Protein AF-A0A1T4T5W9-F1 (afdb_monomer_lite)

Structure (mmCIF, N/CA/C/O backbone):
data_AF-A0A1T4T5W9-F1
#
_entry.id   AF-A0A1T4T5W9-F1
#
loop_
_atom_site.group_PDB
_atom_site.id
_atom_site.type_symbol
_atom_site.label_atom_id
_atom_site.label_alt_id
_atom_site.label_comp_id
_atom_site.label_asym_id
_atom_site.label_entity_id
_atom_site.label_seq_id
_atom_site.pdbx_PDB_ins_code
_atom_site.Cartn_x
_atom_site.Cartn_y
_atom_site.Cartn_z
_atom_site.occupancy
_atom_site.B_iso_or_equiv
_atom_site.auth_seq_id
_atom_site.auth_comp_id
_atom_site.auth_asym_id
_atom_site.auth_atom_id
_atom_site.pdbx_PDB_model_num
ATOM 1 N N . MET A 1 1 ? 15.788 12.537 -4.256 1.00 77.56 1 MET A N 1
ATOM 2 C CA . MET A 1 1 ? 14.572 11.823 -3.840 1.00 77.56 1 MET A CA 1
ATOM 3 C C . MET A 1 1 ? 13.491 12.847 -3.611 1.00 77.56 1 MET A C 1
ATOM 5 O O . MET A 1 1 ? 13.573 13.636 -2.674 1.00 77.56 1 MET A O 1
ATOM 9 N N . GLU A 1 2 ? 12.573 12.916 -4.564 1.00 80.38 2 GLU A N 1
ATOM 10 C CA . GLU A 1 2 ? 11.383 13.757 -4.488 1.00 80.38 2 GLU A CA 1
ATOM 11 C C . GLU A 1 2 ? 10.191 12.834 -4.250 1.00 80.38 2 GLU A C 1
ATOM 13 O O . GLU A 1 2 ? 10.011 11.857 -4.980 1.00 80.38 2 GLU A O 1
ATOM 18 N N . THR A 1 3 ? 9.412 13.128 -3.211 1.00 86.75 3 THR A N 1
ATOM 19 C CA . THR A 1 3 ? 8.171 12.415 -2.910 1.00 86.75 3 THR A CA 1
ATOM 20 C C . THR A 1 3 ? 7.004 13.175 -3.529 1.00 86.75 3 THR A C 1
ATOM 22 O O . THR A 1 3 ? 6.882 14.389 -3.340 1.00 86.75 3 THR A O 1
ATOM 25 N N . TYR A 1 4 ? 6.138 12.483 -4.261 1.00 87.31 4 TYR A N 1
ATOM 26 C CA . TYR A 1 4 ? 4.975 13.074 -4.916 1.00 87.31 4 TYR A CA 1
ATOM 27 C C . TYR A 1 4 ? 3.734 12.180 -4.782 1.00 87.31 4 TYR A C 1
ATOM 29 O O . TYR A 1 4 ? 3.852 10.953 -4.741 1.00 87.31 4 TYR A O 1
ATOM 37 N N . PRO A 1 5 ? 2.529 12.771 -4.694 1.00 89.06 5 PRO A N 1
ATOM 38 C CA . PRO A 1 5 ? 1.293 12.002 -4.660 1.00 89.06 5 PRO A CA 1
ATOM 39 C C . PRO A 1 5 ? 1.030 11.347 -6.018 1.00 89.06 5 PRO A C 1
ATOM 41 O O . PRO A 1 5 ? 1.276 11.948 -7.067 1.00 89.06 5 PRO A O 1
ATOM 44 N N . VAL A 1 6 ? 0.490 10.132 -5.991 1.00 88.94 6 VAL A N 1
ATOM 45 C CA . VAL A 1 6 ? 0.120 9.375 -7.190 1.00 88.94 6 VAL A CA 1
ATOM 46 C C . VAL A 1 6 ? -1.396 9.252 -7.273 1.00 88.94 6 VAL A C 1
ATOM 48 O O . VAL A 1 6 ? -2.036 8.758 -6.349 1.00 88.94 6 VAL A O 1
ATOM 51 N N . ASP A 1 7 ? -1.964 9.663 -8.406 1.00 86.44 7 ASP A N 1
ATOM 52 C CA . ASP A 1 7 ? -3.399 9.556 -8.697 1.00 86.44 7 ASP A CA 1
ATOM 53 C C . ASP A 1 7 ? -3.728 8.173 -9.289 1.00 86.44 7 ASP A C 1
ATOM 55 O O . ASP A 1 7 ? -4.183 8.046 -10.421 1.00 86.44 7 ASP A O 1
ATOM 59 N N . THR A 1 8 ? -3.431 7.113 -8.535 1.00 84.38 8 THR A N 1
ATOM 60 C CA . THR A 1 8 ? -3.742 5.729 -8.917 1.00 84.38 8 THR A CA 1
ATOM 61 C C . THR A 1 8 ? -4.573 5.093 -7.822 1.00 84.38 8 THR A C 1
ATOM 63 O O . THR A 1 8 ? -4.257 5.218 -6.639 1.00 84.38 8 THR A O 1
ATOM 66 N N . ASP A 1 9 ? -5.629 4.383 -8.219 1.00 86.06 9 ASP A N 1
ATOM 67 C CA . ASP A 1 9 ? -6.522 3.726 -7.275 1.00 86.06 9 ASP A CA 1
ATOM 68 C C . ASP A 1 9 ? -5.758 2.684 -6.422 1.00 86.06 9 ASP A C 1
ATOM 70 O O . ASP A 1 9 ? -5.171 1.742 -6.970 1.00 86.06 9 ASP A O 1
ATOM 74 N N . PRO A 1 10 ? -5.744 2.825 -5.083 1.00 86.19 10 PRO A N 1
ATOM 75 C CA . PRO A 1 10 ? -4.976 1.948 -4.205 1.00 86.19 10 PRO A CA 1
ATOM 76 C C . PRO A 1 10 ? -5.504 0.509 -4.211 1.00 86.19 10 PRO A C 1
ATOM 78 O O . PRO A 1 10 ? -4.718 -0.434 -4.107 1.00 86.19 10 PRO A O 1
ATOM 81 N N . GLU A 1 11 ? -6.814 0.306 -4.403 1.00 87.88 11 GLU A N 1
ATOM 82 C CA . GLU A 1 11 ? -7.380 -1.036 -4.557 1.00 87.88 11 GLU A CA 1
ATOM 83 C C . GLU A 1 11 ? -6.849 -1.713 -5.826 1.00 87.88 11 GLU A C 1
ATOM 85 O O . GLU A 1 11 ? -6.508 -2.902 -5.796 1.00 87.88 11 GLU A O 1
ATOM 90 N N . GLN A 1 12 ? -6.730 -0.973 -6.926 1.00 88.50 12 GLN A N 1
ATOM 91 C CA . GLN A 1 12 ? -6.163 -1.477 -8.170 1.00 88.50 12 GLN A CA 1
ATOM 92 C C . GLN A 1 12 ? -4.693 -1.881 -8.012 1.00 88.50 12 GLN A C 1
ATOM 94 O O . GLN A 1 12 ? -4.313 -2.951 -8.494 1.00 88.50 12 GLN A O 1
ATOM 99 N N . ILE A 1 13 ? -3.888 -1.085 -7.298 1.00 87.38 13 ILE A N 1
ATOM 100 C CA . ILE A 1 13 ? -2.478 -1.404 -7.016 1.00 87.38 13 ILE A CA 1
ATOM 101 C C . ILE A 1 13 ? -2.379 -2.721 -6.240 1.00 87.38 13 ILE A C 1
ATOM 103 O O . ILE A 1 13 ? -1.696 -3.651 -6.675 1.00 87.38 13 ILE A O 1
ATOM 107 N N . VAL A 1 14 ? -3.105 -2.840 -5.126 1.00 87.94 14 VAL A N 1
ATOM 108 C CA . VAL A 1 14 ? -3.025 -4.024 -4.260 1.00 87.94 14 VAL A CA 1
ATOM 109 C C . VAL A 1 14 ? -3.558 -5.274 -4.960 1.00 87.94 14 VAL A C 1
ATOM 111 O O . VAL A 1 14 ? -2.932 -6.332 -4.891 1.00 87.94 14 VAL A O 1
ATOM 114 N N . ARG A 1 15 ? -4.656 -5.172 -5.719 1.00 87.69 15 ARG A N 1
ATOM 115 C CA . ARG A 1 15 ? -5.165 -6.301 -6.518 1.00 87.69 15 ARG A CA 1
ATOM 116 C C . ARG A 1 15 ? -4.181 -6.756 -7.587 1.00 87.69 15 ARG A C 1
ATOM 118 O O . ARG A 1 15 ? -4.022 -7.960 -7.785 1.00 87.69 15 ARG A O 1
ATOM 125 N N . TRP A 1 16 ? -3.533 -5.819 -8.275 1.00 89.81 16 TRP A N 1
ATOM 126 C CA . TRP A 1 16 ? -2.531 -6.156 -9.281 1.00 89.81 16 TRP A CA 1
ATOM 127 C C . TRP A 1 16 ? -1.350 -6.900 -8.644 1.00 89.81 16 TRP A C 1
ATOM 129 O O . TRP A 1 16 ? -0.937 -7.938 -9.163 1.00 89.81 16 TRP A O 1
ATOM 139 N N . LEU A 1 17 ? -0.883 -6.438 -7.475 1.00 87.06 17 LEU A N 1
ATOM 140 C CA . LEU A 1 17 ? 0.178 -7.092 -6.703 1.00 87.06 17 LEU A CA 1
ATOM 141 C C . LEU A 1 17 ? -0.207 -8.494 -6.226 1.00 87.06 17 LEU A C 1
ATOM 143 O O . LEU A 1 17 ? 0.626 -9.395 -6.293 1.00 87.06 17 LEU A O 1
ATOM 147 N N . LEU A 1 18 ? -1.451 -8.708 -5.782 1.00 87.50 18 LEU A N 1
ATOM 148 C CA . LEU A 1 18 ? -1.936 -10.037 -5.392 1.00 87.50 18 LEU A CA 1
ATOM 149 C C . LEU A 1 18 ? -1.838 -11.025 -6.563 1.00 87.50 18 LEU A C 1
ATOM 151 O O . LEU A 1 18 ? -1.262 -12.102 -6.414 1.00 87.50 18 LEU A O 1
ATOM 155 N N . VAL A 1 19 ? -2.308 -10.629 -7.750 1.00 86.94 19 VAL A N 1
ATOM 156 C CA . VAL A 1 19 ? -2.242 -11.469 -8.960 1.00 86.94 19 VAL A CA 1
ATOM 157 C C . VAL A 1 19 ? -0.796 -11.735 -9.382 1.00 86.94 19 VAL A C 1
ATOM 159 O O . VAL A 1 19 ? -0.454 -12.845 -9.792 1.00 86.94 19 VAL A O 1
ATOM 162 N N . GLU A 1 20 ? 0.067 -10.730 -9.291 1.00 83.56 20 GLU A N 1
ATOM 163 C CA . GLU A 1 20 ? 1.488 -10.859 -9.601 1.00 83.56 20 GLU A CA 1
ATOM 164 C C . GLU A 1 20 ? 2.221 -11.780 -8.603 1.00 83.56 20 GLU A C 1
ATOM 166 O O . GLU A 1 20 ? 2.995 -12.650 -9.022 1.00 83.56 20 GLU A O 1
ATOM 171 N N . ARG A 1 21 ? 1.913 -11.684 -7.299 1.00 83.00 21 ARG A N 1
ATOM 172 C CA . ARG A 1 21 ? 2.419 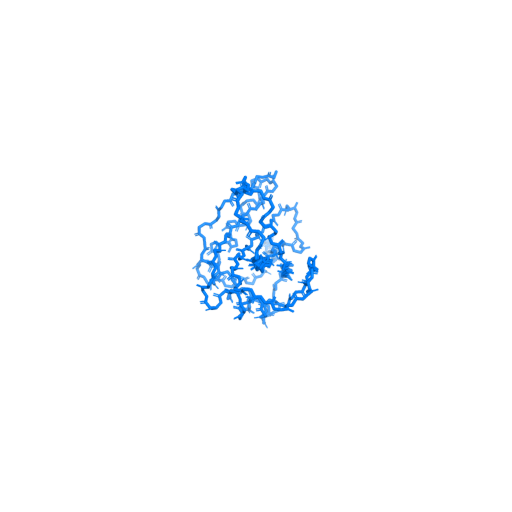-12.595 -6.253 1.00 83.00 21 ARG A CA 1
ATOM 173 C C . ARG A 1 21 ? 1.987 -14.035 -6.526 1.00 83.00 21 ARG A C 1
ATOM 175 O O . ARG A 1 21 ? 2.819 -14.936 -6.442 1.00 83.00 21 ARG A O 1
ATOM 182 N N . GLU A 1 22 ? 0.730 -14.261 -6.915 1.00 82.94 22 GLU A N 1
ATOM 183 C CA . GLU A 1 22 ? 0.223 -15.594 -7.286 1.00 82.94 22 GLU A CA 1
ATOM 184 C C . GLU A 1 22 ? 0.934 -16.186 -8.513 1.00 82.94 22 GLU A C 1
ATOM 186 O O . GLU A 1 22 ? 1.113 -17.402 -8.612 1.00 82.94 22 GLU A O 1
ATOM 191 N N . ARG A 1 23 ? 1.373 -15.340 -9.452 1.00 80.81 23 ARG A N 1
ATOM 192 C CA . ARG A 1 23 ? 2.125 -15.762 -10.645 1.00 80.81 23 ARG A CA 1
ATOM 193 C C . ARG A 1 23 ? 3.598 -16.047 -10.362 1.00 80.81 23 ARG A C 1
ATOM 195 O O . ARG A 1 23 ? 4.240 -16.720 -11.168 1.00 80.81 23 ARG A O 1
ATOM 202 N N . GLY A 1 24 ? 4.129 -15.558 -9.239 1.00 69.94 24 GLY A N 1
ATOM 203 C CA . GLY A 1 24 ? 5.531 -15.727 -8.851 1.00 69.94 24 GLY A CA 1
ATOM 204 C C . GLY A 1 24 ? 6.518 -15.022 -9.788 1.00 69.94 24 GLY A C 1
ATOM 205 O O . GLY A 1 24 ? 7.680 -15.419 -9.862 1.00 69.94 24 GLY A O 1
ATOM 206 N N . THR A 1 25 ? 6.058 -14.016 -10.537 1.00 67.19 25 THR A N 1
ATOM 207 C CA . THR A 1 25 ? 6.840 -13.290 -11.553 1.00 67.19 25 THR A CA 1
ATOM 208 C C . THR A 1 25 ? 7.390 -11.955 -11.064 1.00 67.19 25 THR A C 1
ATOM 210 O O . THR A 1 25 ? 7.996 -11.226 -11.846 1.00 67.19 25 THR A O 1
ATOM 213 N N . THR A 1 26 ? 7.208 -11.628 -9.783 1.00 69.06 26 THR A N 1
ATOM 214 C CA . THR A 1 26 ? 7.480 -10.283 -9.272 1.00 69.06 26 THR A CA 1
ATOM 215 C C . THR A 1 26 ? 8.963 -10.063 -9.001 1.00 69.06 26 THR A C 1
ATOM 217 O O . THR A 1 26 ? 9.569 -10.677 -8.122 1.00 69.06 26 THR A O 1
ATOM 220 N N . SER A 1 27 ? 9.542 -9.099 -9.712 1.00 78.38 27 SER A N 1
ATOM 221 C CA . SER A 1 27 ? 10.837 -8.496 -9.368 1.00 78.38 27 SER A CA 1
ATOM 222 C C . SER A 1 27 ? 10.691 -7.392 -8.312 1.00 78.38 27 SER A C 1
ATOM 224 O O . SER A 1 27 ? 11.583 -6.563 -8.165 1.00 78.38 27 SER A O 1
ATOM 226 N N . LEU A 1 28 ? 9.559 -7.357 -7.606 1.00 83.75 28 LEU A N 1
ATOM 227 C CA . LEU A 1 28 ? 9.220 -6.363 -6.595 1.00 83.75 28 LEU A CA 1
ATOM 228 C C . LEU A 1 28 ? 9.345 -6.978 -5.203 1.00 83.75 28 LEU A C 1
ATOM 230 O O . LEU A 1 28 ? 8.966 -8.135 -4.992 1.00 83.75 28 LEU A O 1
ATOM 234 N N . ASP A 1 29 ? 9.871 -6.187 -4.283 1.00 86.94 29 ASP A N 1
ATOM 235 C CA . ASP A 1 29 ? 9.795 -6.412 -2.852 1.00 86.94 29 ASP A CA 1
ATOM 236 C C . ASP A 1 29 ? 8.594 -5.631 -2.311 1.00 86.94 29 ASP A C 1
ATOM 238 O O . ASP A 1 29 ? 8.389 -4.469 -2.668 1.00 86.94 29 ASP A O 1
ATOM 242 N N . VAL A 1 30 ? 7.750 -6.314 -1.543 1.00 88.81 30 VAL A N 1
ATOM 243 C CA . VAL A 1 30 ? 6.488 -5.780 -1.035 1.00 88.81 30 VAL 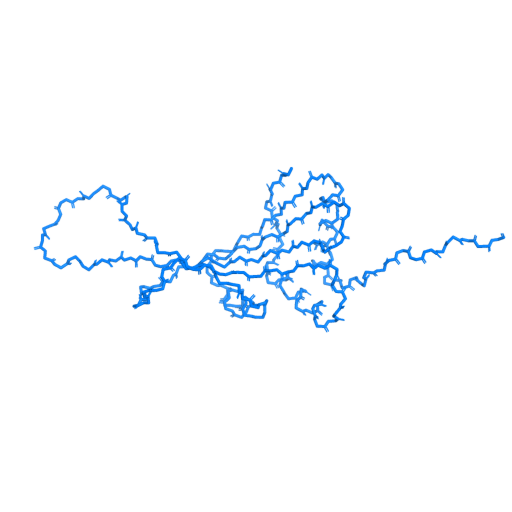A CA 1
ATOM 244 C C . VAL A 1 30 ? 6.452 -6.068 0.453 1.00 88.81 30 VAL A C 1
ATOM 246 O O . VAL A 1 30 ? 6.424 -7.236 0.843 1.00 88.81 30 VAL A O 1
ATOM 249 N N . VAL A 1 31 ? 6.455 -5.009 1.252 1.00 88.88 31 VAL A N 1
ATOM 250 C CA . VAL A 1 31 ? 6.425 -5.071 2.713 1.00 88.88 31 VAL A CA 1
ATOM 251 C C . VAL A 1 31 ? 5.168 -4.351 3.163 1.00 88.88 31 VAL A C 1
ATOM 253 O O . VAL A 1 31 ? 4.933 -3.216 2.758 1.00 88.88 31 VAL A O 1
ATOM 256 N N . ALA A 1 32 ? 4.335 -5.018 3.954 1.00 89.44 32 ALA A N 1
ATOM 257 C CA . ALA A 1 32 ? 3.184 -4.388 4.579 1.00 89.44 32 ALA A CA 1
ATOM 258 C C . ALA A 1 32 ? 3.408 -4.366 6.088 1.00 89.44 32 ALA A C 1
ATOM 260 O O . ALA A 1 32 ? 3.775 -5.383 6.672 1.00 89.44 32 ALA A O 1
ATOM 261 N N . SER A 1 33 ? 3.174 -3.225 6.714 1.00 86.69 33 SER A N 1
ATOM 262 C CA . SER A 1 33 ? 3.208 -3.061 8.158 1.00 86.69 33 SER A CA 1
ATOM 263 C C . SER A 1 33 ? 1.950 -2.353 8.641 1.00 86.69 33 SER A C 1
ATOM 265 O O . SER A 1 33 ? 1.234 -1.698 7.879 1.00 86.69 33 SER A O 1
ATOM 267 N N . ARG A 1 34 ? 1.641 -2.520 9.920 1.00 84.06 34 ARG A N 1
ATOM 268 C CA . ARG A 1 34 ? 0.629 -1.736 10.620 1.00 84.06 34 ARG A CA 1
ATOM 269 C C . ARG A 1 34 ? 1.192 -1.260 11.942 1.00 84.06 34 ARG A C 1
ATOM 271 O O . ARG A 1 34 ? 1.906 -2.001 12.609 1.00 84.06 34 ARG A O 1
ATOM 278 N N . ILE A 1 35 ? 0.822 -0.055 12.330 1.00 81.75 35 ILE A N 1
ATOM 279 C CA . ILE A 1 35 ? 1.107 0.507 13.641 1.00 81.75 35 ILE A CA 1
ATOM 280 C C . ILE A 1 35 ? -0.203 0.998 14.252 1.00 81.75 35 ILE A C 1
ATOM 282 O O . ILE A 1 35 ? -1.051 1.567 13.563 1.00 81.75 35 ILE A O 1
ATOM 286 N N . ASN A 1 36 ? -0.393 0.725 15.539 1.00 72.31 36 ASN A N 1
ATOM 287 C CA . ASN A 1 36 ? -1.497 1.281 16.310 1.00 72.31 36 ASN A CA 1
ATOM 288 C C . ASN A 1 36 ? -0.926 2.426 17.140 1.00 72.31 36 ASN A C 1
ATOM 290 O O . ASN A 1 36 ? -0.167 2.181 18.073 1.00 72.31 36 ASN A O 1
ATOM 294 N N . GLU A 1 37 ? -1.258 3.656 16.770 1.00 63.09 37 GLU A N 1
ATOM 295 C CA . GLU A 1 37 ? -0.847 4.848 17.497 1.00 63.09 37 GLU A CA 1
ATOM 296 C C . GLU A 1 37 ? -1.974 5.254 18.455 1.00 63.09 37 GLU A C 1
ATOM 298 O O . GLU A 1 37 ? -3.141 5.387 18.072 1.00 63.09 37 GLU A O 1
ATOM 303 N N . LEU A 1 38 ? -1.639 5.409 19.734 1.00 57.28 38 LEU A N 1
ATOM 304 C CA . LEU A 1 38 ? -2.531 6.035 20.702 1.00 57.28 38 LEU A CA 1
ATOM 305 C C . LEU A 1 38 ? -2.293 7.542 20.633 1.00 57.28 38 LEU A C 1
ATOM 307 O O . LEU A 1 38 ? -1.366 8.063 21.261 1.00 57.28 38 LEU A O 1
ATOM 311 N N . GLU A 1 39 ? -3.137 8.260 19.892 1.00 50.94 39 GLU A N 1
ATOM 312 C CA . GLU A 1 39 ? -3.137 9.717 19.963 1.00 50.94 39 GLU A CA 1
ATOM 313 C C . GLU A 1 39 ? -3.652 10.133 21.347 1.00 50.94 39 GLU A C 1
ATOM 315 O O . GLU A 1 39 ? -4.846 10.194 21.647 1.00 50.94 39 GLU A O 1
ATOM 320 N N . SER A 1 40 ? -2.706 10.416 22.241 1.00 41.66 40 SER A N 1
ATOM 321 C CA . SER A 1 40 ? -2.998 11.066 23.510 1.00 41.66 40 SER A CA 1
ATOM 322 C C . SER A 1 40 ? -3.386 12.518 23.221 1.00 41.66 40 SER A C 1
ATOM 324 O O . SER A 1 40 ? -2.529 13.315 22.834 1.00 41.66 40 SER A O 1
ATOM 326 N N . PHE A 1 41 ? -4.645 12.907 23.457 1.00 43.84 41 PHE A N 1
ATOM 327 C CA . PHE A 1 41 ? -5.119 14.301 23.374 1.00 43.84 41 PHE A CA 1
ATOM 328 C C . PHE A 1 41 ? -4.519 15.167 24.495 1.00 43.84 41 PHE A C 1
ATOM 330 O O . PHE A 1 41 ? -5.219 15.684 25.367 1.00 43.84 41 PHE A O 1
ATOM 337 N N . ALA A 1 42 ? -3.198 15.332 24.512 1.00 42.09 42 ALA A N 1
ATOM 338 C CA . ALA A 1 42 ? -2.492 16.121 25.513 1.00 42.09 42 ALA A CA 1
ATOM 339 C C . ALA A 1 42 ? -2.363 17.611 25.135 1.00 42.09 42 ALA A C 1
ATOM 341 O O . ALA A 1 42 ? -2.016 18.411 26.004 1.00 42.09 42 ALA A O 1
ATOM 342 N N . ASP A 1 43 ? -2.683 18.019 23.898 1.00 39.28 43 ASP A N 1
ATOM 343 C CA . ASP A 1 43 ? -2.474 19.400 23.421 1.00 39.28 43 ASP A CA 1
ATOM 344 C C . ASP A 1 43 ? -3.773 20.126 23.018 1.00 39.28 43 ASP A C 1
ATOM 346 O O . ASP A 1 43 ? -3.861 20.814 22.004 1.00 39.28 43 ASP A O 1
ATOM 350 N N . GLN A 1 44 ? -4.821 20.018 23.840 1.00 42.12 44 GLN A N 1
ATOM 351 C CA . GLN A 1 44 ? -5.847 21.065 23.881 1.00 42.12 44 GLN A CA 1
ATOM 352 C C . GLN A 1 44 ? -5.701 21.874 25.176 1.00 42.12 44 GLN A C 1
ATOM 354 O O . GLN A 1 44 ? -5.652 21.286 26.260 1.00 42.12 44 GLN A O 1
ATOM 359 N N . PRO A 1 45 ? -5.638 23.224 25.116 1.00 36.84 45 PRO A N 1
ATOM 360 C CA . PRO A 1 45 ? -5.572 24.055 26.312 1.00 36.84 45 PRO A CA 1
ATOM 361 C C . PRO A 1 45 ? -6.809 23.793 27.174 1.00 36.84 45 PRO A C 1
ATOM 363 O O . PRO A 1 45 ? -7.928 24.177 26.836 1.00 36.84 45 PRO A O 1
ATOM 366 N N . GLN A 1 46 ? -6.577 23.095 28.285 1.00 41.00 46 GLN A N 1
ATOM 367 C CA . GLN A 1 46 ? -7.599 22.589 29.188 1.00 41.00 46 GLN A CA 1
ATOM 368 C C . GLN A 1 46 ? -8.444 23.747 29.735 1.00 41.00 46 GLN A C 1
ATOM 370 O O . GLN A 1 46 ? -7.963 24.590 30.497 1.00 41.00 46 GLN A O 1
ATOM 375 N N . LEU A 1 47 ? -9.724 23.786 29.361 1.00 44.47 47 LEU A N 1
ATOM 376 C CA . LEU A 1 47 ? -10.721 24.547 30.108 1.00 44.47 47 LEU A CA 1
ATOM 377 C C . LEU A 1 47 ? -10.905 23.865 31.476 1.00 44.47 47 LEU A C 1
ATOM 379 O O . LEU A 1 47 ? -11.033 22.641 31.521 1.00 44.47 47 LEU A O 1
ATOM 383 N N . PRO A 1 48 ? -10.918 24.614 32.594 1.00 46.09 48 PRO A N 1
ATOM 384 C CA . PRO A 1 48 ? -11.030 24.031 33.923 1.00 46.09 48 PRO A CA 1
ATOM 385 C C . PRO A 1 48 ? -12.469 23.558 34.141 1.00 46.09 48 PRO A C 1
ATOM 387 O O . PRO A 1 48 ? -13.348 24.349 34.485 1.00 46.09 48 PRO A O 1
ATOM 390 N N . LEU A 1 49 ? -12.719 22.272 33.912 1.00 47.94 49 LEU A N 1
ATOM 391 C CA . LEU A 1 49 ? -13.960 21.605 34.287 1.00 47.94 49 LEU A CA 1
ATOM 392 C C . LEU A 1 49 ? -13.657 20.616 35.413 1.00 47.94 49 LEU A C 1
ATOM 394 O O . LEU A 1 49 ? -12.631 19.942 35.398 1.00 47.94 49 LEU A O 1
ATOM 398 N N . GLY A 1 50 ? -14.512 20.675 36.435 1.00 47.09 50 GLY A N 1
ATOM 399 C CA . GLY A 1 50 ? -14.283 20.132 37.767 1.00 47.09 50 GLY A CA 1
ATOM 400 C C . GLY A 1 50 ? -14.150 18.616 37.820 1.00 47.09 50 GLY A C 1
ATOM 401 O O . GLY A 1 50 ? -14.716 17.895 37.005 1.00 47.09 50 GLY A O 1
ATOM 402 N N . ASP A 1 51 ? -13.385 18.190 38.819 1.00 52.38 51 ASP A N 1
ATOM 403 C CA . ASP A 1 51 ? -13.128 16.822 39.241 1.00 52.38 51 ASP A CA 1
ATOM 404 C C . ASP A 1 51 ? -14.421 16.038 39.506 1.00 52.38 51 ASP A C 1
ATOM 406 O O . ASP A 1 51 ? -14.928 16.081 40.619 1.00 52.38 51 ASP A O 1
ATOM 410 N N . GLU A 1 52 ? -14.946 15.323 38.513 1.00 49.94 52 GLU A N 1
ATOM 411 C CA . GLU A 1 52 ? -15.848 14.174 38.679 1.00 49.94 52 GLU A CA 1
ATOM 412 C C . GLU A 1 52 ? -15.944 13.465 37.308 1.00 49.94 52 GLU A C 1
ATOM 414 O O . GLU A 1 52 ? -16.480 14.018 36.352 1.00 49.94 52 GLU A O 1
ATOM 419 N N . ASP A 1 53 ? -15.331 12.276 37.212 1.00 45.09 53 ASP A N 1
ATOM 420 C CA . ASP A 1 53 ? -15.370 11.340 36.071 1.00 45.09 53 ASP A CA 1
ATOM 421 C C . ASP A 1 53 ? -14.711 11.818 34.756 1.00 45.09 53 ASP A C 1
ATOM 423 O O . ASP A 1 53 ? -15.358 12.023 33.729 1.00 45.09 53 ASP A O 1
ATOM 427 N N . ARG A 1 54 ? -13.378 11.953 34.769 1.00 50.75 54 ARG A N 1
ATOM 428 C CA . ARG A 1 54 ? -12.563 12.092 33.551 1.00 50.75 54 ARG A CA 1
ATOM 429 C C . ARG A 1 54 ? -12.120 10.696 33.100 1.00 50.75 54 ARG A C 1
ATOM 431 O O . ARG A 1 54 ? -11.033 10.259 33.462 1.00 50.75 54 ARG A O 1
ATOM 438 N N . ASP A 1 55 ? -12.991 9.989 32.380 1.00 42.59 55 ASP A N 1
ATOM 439 C CA . ASP A 1 55 ? -12.574 8.851 31.551 1.00 42.59 55 ASP A CA 1
ATOM 440 C C . ASP A 1 55 ? -11.500 9.375 30.587 1.00 42.59 55 ASP A C 1
ATOM 442 O O . ASP A 1 55 ? -11.710 10.378 29.896 1.00 42.59 55 ASP A O 1
ATOM 446 N N . ASP A 1 56 ? -10.322 8.763 30.619 1.00 46.06 56 ASP A N 1
ATOM 447 C CA . ASP A 1 56 ? -9.218 9.083 29.723 1.00 46.06 56 ASP A CA 1
ATOM 448 C C . ASP A 1 56 ? -9.609 8.603 28.318 1.00 46.06 56 ASP A C 1
ATOM 450 O O . ASP A 1 56 ? -9.427 7.444 27.955 1.00 46.06 56 ASP A O 1
ATOM 454 N N . LEU A 1 57 ? -10.288 9.472 27.565 1.00 47.16 57 LEU A N 1
ATOM 455 C CA . LEU A 1 57 ? -10.623 9.228 26.167 1.00 47.16 57 LEU A CA 1
ATOM 456 C C . LEU A 1 57 ? -9.326 9.329 25.356 1.00 47.16 57 LEU A C 1
ATOM 458 O O . LEU A 1 57 ? -8.964 10.404 24.885 1.00 47.16 57 LEU A O 1
ATOM 462 N N . SER A 1 58 ? -8.614 8.214 25.250 1.00 49.94 58 SER A N 1
ATOM 463 C CA . SER A 1 58 ? -7.570 8.017 24.248 1.00 49.94 58 SER A CA 1
ATOM 464 C C . SER A 1 58 ? -8.245 7.585 22.941 1.00 49.94 58 SER A C 1
ATOM 466 O O . SER A 1 58 ? -8.986 6.597 22.936 1.00 49.94 58 SER A O 1
ATOM 468 N N . GLU A 1 59 ? -8.049 8.331 21.850 1.00 54.41 59 GLU A N 1
ATOM 469 C CA . GLU A 1 59 ? -8.507 7.898 20.520 1.00 54.41 59 GLU A CA 1
ATOM 470 C C . GLU A 1 59 ? -7.376 7.065 19.898 1.00 54.41 59 GLU A C 1
ATOM 472 O O . GLU A 1 59 ? -6.199 7.419 19.988 1.00 54.41 59 GLU A O 1
ATOM 477 N N . GLN A 1 60 ? -7.724 5.894 19.362 1.00 62.34 60 GLN A N 1
ATOM 478 C CA . GLN A 1 60 ? -6.759 4.961 18.790 1.00 62.34 60 GLN A CA 1
ATOM 479 C C . GLN A 1 60 ? -6.795 5.109 17.274 1.00 62.34 60 GLN A C 1
ATOM 481 O O . GLN A 1 60 ? -7.835 4.891 16.654 1.00 62.34 60 GLN A O 1
ATOM 486 N N . VAL A 1 61 ? -5.660 5.442 16.671 1.00 69.00 61 VAL A N 1
ATOM 487 C CA . VAL A 1 61 ? -5.520 5.525 15.218 1.00 69.00 61 VAL A CA 1
ATOM 488 C C . VAL A 1 61 ? -4.674 4.347 14.759 1.00 69.00 61 VAL A C 1
ATOM 490 O O . VAL A 1 61 ? -3.576 4.113 15.258 1.00 69.00 61 VAL A O 1
ATOM 493 N N . THR A 1 62 ? -5.174 3.574 13.802 1.00 77.44 62 THR A N 1
ATOM 494 C CA . THR A 1 62 ? -4.372 2.544 13.141 1.00 77.44 62 THR A CA 1
ATOM 495 C C . THR A 1 62 ? -3.855 3.097 11.827 1.00 77.44 62 THR A C 1
ATOM 497 O O . THR A 1 62 ? -4.633 3.486 10.956 1.00 77.44 62 THR A O 1
ATOM 500 N N . VAL A 1 63 ? -2.536 3.082 11.663 1.00 83.38 63 VAL A N 1
ATOM 501 C CA . VAL A 1 63 ? -1.876 3.430 10.408 1.00 83.38 63 VAL A CA 1
ATOM 502 C C . VAL A 1 63 ? -1.328 2.152 9.792 1.00 83.38 63 VAL A C 1
ATOM 504 O O . VAL A 1 63 ? -0.425 1.516 10.329 1.00 83.38 63 VAL A O 1
ATOM 507 N N . ALA A 1 64 ? -1.879 1.753 8.654 1.00 86.88 64 ALA A N 1
ATOM 508 C CA . ALA A 1 64 ? -1.332 0.669 7.853 1.00 86.88 64 ALA A CA 1
ATOM 509 C C . ALA A 1 64 ? -0.481 1.244 6.726 1.00 86.88 64 ALA A C 1
ATOM 511 O O . ALA A 1 64 ? -0.883 2.197 6.062 1.00 86.88 64 ALA A O 1
ATOM 512 N N . MET A 1 65 ? 0.676 0.644 6.476 1.00 89.81 65 MET A N 1
ATOM 513 C CA . MET A 1 65 ? 1.601 1.049 5.431 1.00 89.81 65 MET A CA 1
ATOM 514 C C . MET A 1 65 ? 1.938 -0.139 4.533 1.00 89.81 65 MET A C 1
ATOM 516 O O . MET A 1 65 ? 2.206 -1.241 4.995 1.00 89.81 65 MET A O 1
ATOM 520 N N . LEU A 1 66 ? 1.935 0.089 3.227 1.00 92.12 66 LEU A N 1
ATOM 521 C CA . LEU A 1 66 ? 2.408 -0.853 2.226 1.00 92.12 66 LEU A CA 1
ATOM 522 C C . LEU A 1 66 ? 3.512 -0.188 1.417 1.00 92.12 66 LEU A C 1
ATOM 524 O O . LEU A 1 66 ? 3.261 0.777 0.700 1.00 92.12 66 LEU A O 1
ATOM 528 N N . GLU A 1 67 ? 4.714 -0.737 1.495 1.00 91.62 67 GLU A N 1
ATOM 529 C CA . GLU A 1 67 ? 5.873 -0.298 0.734 1.00 91.62 67 GLU A CA 1
ATOM 530 C C . GLU A 1 67 ? 6.160 -1.273 -0.407 1.00 91.62 67 GLU A C 1
ATOM 532 O O . GLU A 1 67 ? 6.219 -2.492 -0.231 1.00 91.62 67 GLU A O 1
ATOM 537 N N . ILE A 1 68 ? 6.352 -0.722 -1.601 1.00 90.12 68 ILE A N 1
ATOM 538 C CA . ILE A 1 68 ? 6.651 -1.465 -2.821 1.00 90.12 68 ILE A CA 1
ATOM 539 C C . ILE A 1 68 ? 7.932 -0.892 -3.407 1.00 90.12 68 ILE A C 1
ATOM 541 O O . ILE A 1 68 ? 8.023 0.306 -3.680 1.00 90.12 68 ILE A O 1
ATOM 545 N N . MET A 1 69 ? 8.919 -1.754 -3.616 1.00 89.31 69 MET A N 1
ATOM 546 C CA . MET A 1 69 ? 10.234 -1.378 -4.127 1.00 89.31 69 MET A CA 1
ATOM 547 C C . MET A 1 69 ? 10.719 -2.409 -5.151 1.00 89.31 69 MET A C 1
ATOM 549 O O . MET A 1 69 ? 10.344 -3.582 -5.087 1.00 89.31 69 MET A O 1
ATOM 553 N N . PRO A 1 70 ? 11.576 -2.035 -6.108 1.00 86.25 70 PRO A N 1
ATOM 554 C CA . PRO A 1 70 ? 12.189 -3.004 -7.000 1.00 86.25 70 PRO A CA 1
ATOM 555 C C . PRO A 1 70 ? 13.251 -3.831 -6.255 1.00 86.25 70 PRO A C 1
ATOM 557 O O . PRO A 1 70 ? 14.171 -3.290 -5.651 1.00 86.25 70 PRO A O 1
ATOM 560 N N . ARG A 1 71 ? 13.192 -5.165 -6.357 1.00 81.69 71 ARG A N 1
ATOM 561 C CA . ARG A 1 71 ? 14.176 -6.079 -5.741 1.00 81.69 71 ARG A CA 1
ATOM 562 C C . ARG A 1 71 ? 15.566 -5.961 -6.378 1.00 81.69 71 ARG A C 1
ATOM 564 O O . ARG A 1 71 ? 16.579 -6.171 -5.713 1.00 81.69 71 ARG A O 1
ATOM 571 N N . HIS A 1 72 ? 15.619 -5.669 -7.678 1.00 70.62 72 HIS A N 1
ATOM 572 C CA . HIS A 1 72 ? 16.855 -5.558 -8.457 1.00 70.62 72 HIS A CA 1
ATOM 573 C C . HIS A 1 72 ? 16.744 -4.448 -9.514 1.00 70.62 72 HIS A C 1
ATOM 575 O O . HIS A 1 72 ? 16.632 -4.742 -10.704 1.00 70.62 72 HIS A O 1
ATOM 581 N N . ALA A 1 73 ? 16.783 -3.181 -9.101 1.00 66.06 73 ALA A N 1
ATOM 582 C CA . ALA A 1 73 ? 16.878 -2.056 -10.031 1.00 66.06 73 ALA A CA 1
ATOM 583 C C . ALA A 1 73 ? 18.221 -1.332 -9.907 1.00 66.06 73 ALA A C 1
ATOM 585 O O . ALA A 1 73 ? 18.848 -1.310 -8.852 1.00 66.06 73 ALA A O 1
ATOM 586 N N . ALA A 1 74 ? 18.666 -0.754 -11.024 1.00 64.94 74 ALA A N 1
ATOM 587 C CA . ALA A 1 74 ? 19.808 0.158 -11.054 1.00 64.94 74 ALA A CA 1
ATOM 588 C C . ALA A 1 74 ? 19.469 1.543 -10.472 1.00 64.94 74 ALA A C 1
ATOM 590 O O . ALA A 1 74 ? 20.381 2.323 -10.221 1.00 64.94 74 ALA A O 1
ATOM 591 N N . HIS A 1 75 ? 18.176 1.818 -10.284 1.00 70.94 75 HIS A N 1
ATOM 592 C CA . HIS A 1 75 ? 17.622 3.067 -9.783 1.00 70.94 75 HIS A CA 1
ATOM 593 C C . HIS A 1 75 ? 16.590 2.756 -8.702 1.00 70.94 75 HIS A C 1
ATOM 595 O O . HIS A 1 75 ? 15.753 1.868 -8.887 1.00 70.94 75 HIS A O 1
ATOM 601 N N . GLU A 1 76 ? 16.654 3.473 -7.586 1.00 83.62 76 GLU A N 1
ATOM 602 C CA . GLU A 1 76 ? 15.784 3.240 -6.438 1.00 83.62 76 GLU A CA 1
ATOM 603 C C . GLU A 1 76 ? 14.515 4.097 -6.561 1.00 83.62 76 GLU A C 1
ATOM 605 O O . GLU A 1 76 ? 14.563 5.325 -6.678 1.00 83.62 76 GLU A O 1
ATOM 610 N N . TRP A 1 77 ? 13.362 3.429 -6.575 1.00 89.38 77 TRP A N 1
ATOM 611 C CA . TRP A 1 77 ? 12.054 4.052 -6.408 1.00 89.38 77 TRP A CA 1
ATOM 612 C C . TRP A 1 77 ? 11.273 3.291 -5.340 1.00 89.38 77 TRP A C 1
ATOM 614 O O . TRP A 1 77 ? 11.486 2.095 -5.127 1.00 89.38 77 TRP A O 1
ATOM 624 N N . ARG A 1 78 ? 10.355 3.987 -4.676 1.00 90.25 78 ARG A N 1
ATOM 625 C CA . ARG A 1 78 ? 9.468 3.430 -3.659 1.00 90.25 78 ARG A CA 1
ATOM 626 C C . ARG A 1 78 ? 8.054 3.926 -3.904 1.00 90.25 78 ARG A C 1
ATOM 628 O O . ARG A 1 78 ? 7.841 5.111 -4.131 1.00 90.25 78 ARG A O 1
ATOM 635 N N . LEU A 1 79 ? 7.090 3.020 -3.857 1.00 90.94 79 LEU A N 1
ATOM 636 C CA . LEU A 1 79 ? 5.674 3.360 -3.828 1.00 90.94 79 LEU A CA 1
ATOM 637 C C . LEU A 1 79 ? 5.131 2.972 -2.456 1.00 90.94 79 LEU A C 1
ATOM 639 O O . LEU A 1 79 ? 5.221 1.811 -2.064 1.00 90.94 79 LEU A O 1
ATOM 643 N N . THR A 1 80 ? 4.587 3.946 -1.742 1.00 91.62 80 THR A N 1
ATOM 644 C CA . THR A 1 80 ? 4.041 3.783 -0.400 1.00 91.62 80 THR A CA 1
ATOM 645 C C . THR A 1 80 ? 2.543 4.040 -0.437 1.00 91.62 80 THR A C 1
ATOM 647 O O . THR A 1 80 ? 2.099 5.090 -0.900 1.00 91.62 80 THR A O 1
ATOM 650 N N . ILE A 1 81 ? 1.758 3.089 0.057 1.00 90.81 81 ILE A N 1
ATOM 651 C CA . ILE A 1 81 ? 0.331 3.267 0.322 1.00 90.81 81 ILE A CA 1
ATOM 652 C C . ILE A 1 81 ? 0.161 3.320 1.833 1.00 90.81 81 ILE A C 1
ATOM 654 O O . ILE A 1 81 ? 0.490 2.345 2.503 1.00 90.81 81 ILE A O 1
ATOM 658 N N . SER A 1 82 ? -0.351 4.424 2.365 1.00 88.81 82 SER A N 1
ATOM 659 C CA . SER A 1 82 ? -0.740 4.521 3.770 1.00 88.81 82 SER A CA 1
ATOM 660 C C . SER A 1 82 ? -2.255 4.586 3.906 1.00 88.81 82 SER A C 1
ATOM 662 O O . SER A 1 82 ? -2.938 5.222 3.102 1.00 88.81 82 SER A O 1
ATOM 664 N N . VAL A 1 83 ? -2.786 3.897 4.909 1.00 87.62 83 VAL A N 1
ATOM 665 C CA . VAL A 1 83 ? -4.199 3.918 5.278 1.00 87.62 83 VAL A CA 1
ATOM 666 C C . VAL A 1 83 ? -4.287 4.311 6.740 1.00 87.62 83 VAL A C 1
ATOM 668 O O . VAL A 1 83 ? -3.776 3.603 7.601 1.00 87.62 83 VAL A O 1
ATOM 671 N N . GLU A 1 84 ? -4.928 5.439 6.999 1.00 84.31 84 GLU A N 1
ATOM 672 C CA . GLU A 1 84 ? -5.178 5.951 8.343 1.00 84.31 84 GLU A CA 1
ATOM 673 C C . GLU A 1 84 ? -6.634 5.644 8.703 1.00 84.31 84 GLU A C 1
ATOM 675 O O . GLU A 1 84 ? -7.559 6.208 8.108 1.00 84.31 84 GLU A O 1
ATOM 680 N N . GLU A 1 85 ? -6.848 4.724 9.642 1.00 77.56 85 GLU A N 1
ATOM 681 C CA . GLU A 1 85 ? -8.166 4.374 10.169 1.00 77.56 85 GLU A CA 1
ATOM 682 C C . GLU A 1 85 ? -8.322 4.841 11.614 1.00 77.56 85 GLU A C 1
ATOM 684 O O . GLU A 1 85 ? -7.550 4.484 12.498 1.00 77.56 85 GLU A O 1
ATOM 689 N N . ASP A 1 86 ? -9.388 5.599 11.847 1.00 66.88 86 ASP A N 1
ATOM 690 C CA . ASP A 1 86 ? -9.806 6.029 13.174 1.00 66.88 86 ASP A CA 1
ATOM 691 C C . ASP A 1 86 ? -10.579 4.880 13.844 1.00 66.88 86 ASP A C 1
ATOM 693 O O . ASP A 1 86 ? -11.659 4.483 13.377 1.00 66.88 86 ASP A O 1
ATOM 697 N N . LEU A 1 87 ? -10.015 4.290 14.899 1.00 61.66 87 LEU A N 1
ATOM 698 C CA . LEU A 1 87 ? -10.670 3.245 15.674 1.00 61.66 87 LEU A CA 1
ATOM 699 C C . LEU A 1 87 ? -11.291 3.844 16.939 1.00 61.66 87 LEU A C 1
ATOM 701 O O . LEU A 1 87 ? -10.651 4.479 17.771 1.00 61.66 87 LEU A O 1
ATOM 705 N N . THR A 1 88 ? -12.585 3.573 17.115 1.00 49.50 88 THR A N 1
ATOM 706 C CA . THR A 1 88 ? -13.310 3.855 18.361 1.00 49.50 88 THR A CA 1
ATOM 707 C C . THR A 1 88 ? -12.611 3.197 19.557 1.00 49.50 88 THR A C 1
ATOM 709 O O . THR A 1 88 ? -12.071 2.103 19.374 1.00 49.50 88 THR A O 1
ATOM 712 N N . PRO A 1 89 ? -12.694 3.777 20.771 1.00 45.50 89 PRO A N 1
ATOM 713 C CA . PRO A 1 89 ? -11.879 3.384 21.921 1.00 45.50 89 PRO A CA 1
ATOM 714 C C . PRO A 1 89 ? -11.923 1.874 22.161 1.00 45.50 89 PRO A C 1
ATOM 716 O O . PRO A 1 89 ? -12.985 1.296 22.411 1.00 45.50 89 PRO A O 1
ATOM 719 N N . SER A 1 90 ? -10.759 1.240 22.050 1.00 45.91 90 SER A N 1
ATOM 720 C CA . SER A 1 90 ? -10.561 -0.182 22.306 1.00 45.91 90 SER A CA 1
ATOM 721 C C . SER A 1 90 ? -9.915 -0.351 23.679 1.00 45.91 90 SER A C 1
ATOM 723 O O . SER A 1 90 ? -9.001 0.384 24.031 1.00 45.91 90 SER A O 1
ATOM 725 N N . GLU A 1 91 ? -10.335 -1.356 24.447 1.00 46.00 91 GLU A N 1
ATOM 726 C CA . GLU A 1 91 ? -9.742 -1.730 25.749 1.00 46.00 91 GLU A CA 1
ATOM 727 C C . GLU A 1 91 ? -8.339 -2.370 25.605 1.00 46.00 91 GLU A C 1
ATOM 729 O O . GLU A 1 91 ? -7.880 -3.106 26.479 1.00 46.00 91 GLU A O 1
ATOM 734 N N . SER A 1 92 ? -7.681 -2.176 24.460 1.00 45.66 92 SER A N 1
ATOM 735 C CA . SER A 1 92 ? -6.480 -2.904 24.067 1.00 45.66 92 SER A CA 1
ATOM 736 C C . SER A 1 92 ? -5.232 -2.081 24.381 1.00 45.66 92 SER A C 1
ATOM 738 O O . SER A 1 92 ? -4.850 -1.212 23.608 1.00 45.66 92 SER A O 1
ATOM 740 N N . ASP A 1 93 ? -4.588 -2.434 25.493 1.00 47.31 93 ASP A N 1
ATOM 741 C CA . ASP A 1 93 ? -3.302 -1.958 26.044 1.00 47.31 93 ASP A CA 1
ATOM 742 C C . ASP A 1 93 ? -2.076 -2.253 25.140 1.00 47.31 93 ASP A C 1
ATOM 744 O O . ASP A 1 93 ? -0.970 -2.450 25.624 1.00 47.31 93 ASP A O 1
ATOM 748 N N . ASN A 1 94 ? -2.259 -2.395 23.822 1.00 51.22 94 ASN A N 1
ATOM 749 C CA . ASN A 1 94 ? -1.165 -2.724 22.905 1.00 51.22 94 ASN A CA 1
ATOM 750 C C . ASN A 1 94 ? -0.647 -1.430 22.269 1.00 51.22 94 ASN A C 1
ATOM 752 O O . ASN A 1 94 ? -1.087 -1.034 21.191 1.00 51.22 94 ASN A O 1
ATOM 756 N N . GLU A 1 95 ? 0.236 -0.773 23.018 1.00 56.22 95 GLU A N 1
ATOM 757 C CA . GLU A 1 95 ? 1.023 0.405 22.642 1.00 56.22 95 GLU A CA 1
ATOM 758 C C . GLU A 1 95 ? 1.943 0.111 21.435 1.00 56.22 95 GLU A C 1
ATOM 760 O O . GLU A 1 95 ? 2.608 -0.924 21.401 1.00 56.22 95 GLU A O 1
ATOM 765 N N . ASP A 1 96 ? 1.972 1.038 20.471 1.00 60.34 96 ASP A N 1
ATOM 766 C CA . ASP A 1 96 ? 3.094 1.449 19.601 1.00 60.34 96 ASP A CA 1
ATOM 767 C C . ASP A 1 96 ? 3.982 0.378 18.925 1.00 60.34 96 ASP A C 1
ATOM 769 O O . ASP A 1 96 ? 5.116 0.665 18.529 1.00 60.34 96 ASP A O 1
ATOM 773 N N . GLU A 1 97 ? 3.511 -0.857 18.758 1.00 66.00 97 GLU A N 1
ATOM 774 C CA . GLU A 1 97 ? 4.296 -1.907 18.104 1.00 66.00 97 GLU A CA 1
ATOM 775 C C . GLU A 1 97 ? 3.969 -1.973 16.603 1.00 66.00 97 GLU A C 1
ATOM 777 O O . GLU A 1 97 ? 2.859 -2.329 16.200 1.00 66.00 97 GLU A O 1
ATOM 782 N N . GLU A 1 98 ? 4.948 -1.602 15.766 1.00 79.19 98 GLU A N 1
ATOM 783 C CA . GLU A 1 98 ? 4.887 -1.848 14.324 1.00 79.19 98 GLU A CA 1
ATOM 784 C C . GLU A 1 98 ? 4.920 -3.361 14.074 1.00 79.19 98 GLU A C 1
ATOM 786 O O . GLU A 1 98 ? 5.892 -4.048 14.397 1.00 79.19 98 GLU A O 1
ATOM 791 N N . GLU A 1 99 ? 3.853 -3.877 13.474 1.00 84.25 99 GLU A N 1
ATOM 792 C CA . GLU A 1 99 ? 3.712 -5.282 13.121 1.00 84.25 99 GLU A CA 1
ATOM 793 C C . GLU A 1 99 ? 3.758 -5.446 11.598 1.00 84.25 99 GLU A C 1
ATOM 795 O O . GLU A 1 99 ? 2.949 -4.864 10.873 1.00 84.25 99 GLU A O 1
ATOM 800 N N . GLU A 1 100 ? 4.690 -6.266 11.101 1.00 87.81 100 GLU A N 1
ATOM 801 C CA . GLU A 1 100 ? 4.697 -6.700 9.699 1.00 87.81 100 GLU A CA 1
ATOM 802 C C . GLU A 1 100 ? 3.520 -7.654 9.449 1.00 87.81 100 GLU A C 1
ATOM 804 O O . GLU A 1 100 ? 3.339 -8.648 10.158 1.00 87.81 100 GLU A O 1
ATOM 809 N N . ILE A 1 101 ? 2.732 -7.368 8.415 1.00 89.06 101 ILE A N 1
ATOM 810 C CA . ILE A 1 101 ? 1.564 -8.156 8.022 1.00 89.06 101 ILE A CA 1
ATOM 811 C C . ILE A 1 101 ? 1.699 -8.662 6.586 1.00 89.06 101 ILE A C 1
ATOM 813 O O . ILE A 1 101 ? 2.442 -8.137 5.760 1.00 89.06 101 ILE A O 1
ATOM 817 N N . ASP A 1 102 ? 0.942 -9.703 6.248 1.00 87.75 102 ASP A N 1
ATOM 818 C CA . ASP A 1 102 ? 0.866 -10.178 4.870 1.00 87.75 102 ASP A CA 1
ATOM 819 C C . ASP A 1 102 ? 0.068 -9.212 3.982 1.00 87.75 102 ASP A C 1
ATOM 821 O O . ASP A 1 102 ? -0.948 -8.651 4.389 1.00 87.75 102 ASP A O 1
ATOM 825 N N . LEU A 1 103 ? 0.441 -9.131 2.700 1.00 87.88 103 LEU A N 1
ATOM 826 C CA . LEU A 1 103 ? -0.304 -8.364 1.689 1.00 87.88 103 LEU A CA 1
ATOM 827 C C . LEU A 1 103 ? -1.803 -8.729 1.622 1.00 87.88 103 LEU A C 1
ATOM 829 O O . LEU A 1 103 ? -2.637 -7.872 1.341 1.00 87.88 103 LEU A O 1
ATOM 833 N N . ASP A 1 104 ? -2.151 -9.997 1.864 1.00 88.25 104 ASP A N 1
ATOM 834 C CA . ASP A 1 104 ? -3.549 -10.454 1.872 1.00 88.25 104 ASP A CA 1
ATOM 835 C C . ASP A 1 104 ? -4.323 -9.872 3.065 1.00 88.25 104 ASP A C 1
ATOM 837 O O . ASP A 1 104 ? -5.449 -9.399 2.903 1.00 88.25 104 ASP A O 1
ATOM 841 N N . ALA A 1 105 ? -3.680 -9.819 4.238 1.00 87.69 105 ALA A N 1
ATOM 842 C CA . ALA A 1 105 ? -4.222 -9.178 5.430 1.00 87.69 105 ALA A CA 1
ATOM 843 C C . ALA A 1 105 ? -4.396 -7.671 5.196 1.00 87.69 105 ALA A C 1
ATOM 845 O O . ALA A 1 105 ? -5.496 -7.153 5.376 1.00 87.69 105 ALA A O 1
ATOM 846 N N . PHE A 1 106 ? -3.375 -7.000 4.644 1.00 87.94 106 PHE A N 1
AT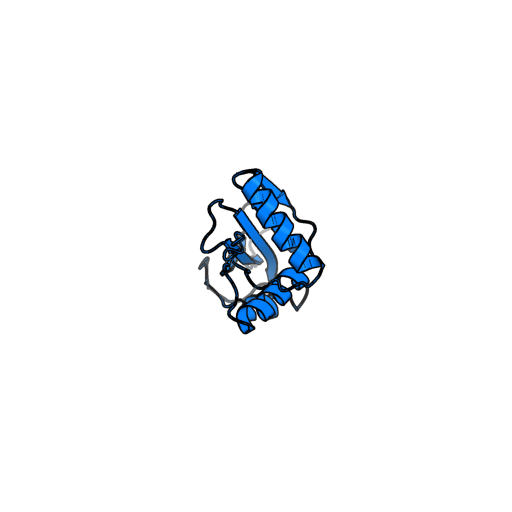OM 847 C CA . PHE A 1 106 ? -3.456 -5.581 4.284 1.00 87.94 106 PHE A CA 1
ATOM 848 C C . PHE A 1 106 ? -4.645 -5.287 3.350 1.00 87.94 106 PHE A C 1
ATOM 850 O O . PHE A 1 106 ? -5.419 -4.352 3.567 1.00 87.94 106 PHE A O 1
ATOM 857 N N . TYR A 1 107 ? -4.843 -6.125 2.325 1.00 87.56 107 TYR A N 1
ATOM 858 C CA . TYR A 1 107 ? -5.967 -5.979 1.403 1.00 87.56 107 TYR A CA 1
ATOM 859 C C . TYR A 1 107 ? -7.324 -6.152 2.093 1.00 87.56 107 TYR A C 1
ATOM 861 O O . TYR A 1 107 ? -8.241 -5.362 1.863 1.00 87.56 107 TYR A O 1
ATOM 869 N N . LEU A 1 108 ? -7.484 -7.205 2.897 1.00 86.88 108 LEU A N 1
ATOM 870 C CA . LEU A 1 108 ? -8.764 -7.551 3.512 1.00 86.88 108 LEU A CA 1
ATOM 871 C C . LEU A 1 108 ? -9.159 -6.606 4.648 1.00 86.88 108 LEU A C 1
ATOM 873 O O . LEU A 1 108 ? -10.356 -6.351 4.800 1.00 86.88 108 LEU A O 1
ATOM 877 N N . GLU A 1 109 ? -8.185 -6.129 5.422 1.00 84.12 109 GLU A N 1
ATOM 878 C CA . GLU A 1 109 ? -8.407 -5.318 6.620 1.00 84.12 109 GLU A CA 1
ATOM 879 C C . GLU A 1 109 ? -8.513 -3.823 6.313 1.00 84.12 109 GLU A C 1
ATOM 881 O O . GLU A 1 109 ? -9.398 -3.193 6.875 1.00 84.12 109 GLU A O 1
ATOM 886 N N . PHE A 1 110 ? -7.719 -3.281 5.379 1.00 84.00 110 PHE A N 1
ATOM 887 C CA . PHE A 1 110 ? -7.631 -1.825 5.169 1.00 84.00 110 PHE A CA 1
ATOM 888 C C . PHE A 1 110 ? -8.208 -1.372 3.819 1.00 84.00 110 PHE A C 1
ATOM 890 O O . PHE A 1 110 ? -9.005 -0.440 3.737 1.00 84.00 110 PHE A O 1
ATOM 897 N N . ILE A 1 111 ? -7.880 -2.074 2.730 1.00 87.06 111 ILE A N 1
ATOM 898 C CA . ILE A 1 111 ? -8.268 -1.643 1.374 1.00 87.06 111 ILE A CA 1
ATOM 899 C C . ILE A 1 111 ? -9.709 -2.028 1.026 1.00 87.06 111 ILE A C 1
ATOM 901 O O . ILE A 1 111 ? -10.513 -1.192 0.616 1.00 87.06 111 ILE A O 1
ATOM 905 N N . ARG A 1 112 ? -10.068 -3.304 1.197 1.00 84.88 112 ARG A N 1
ATOM 906 C CA . ARG A 1 112 ? -11.387 -3.846 0.847 1.00 84.88 112 ARG A CA 1
ATOM 907 C C . ARG A 1 112 ? -12.567 -3.181 1.575 1.00 84.88 112 ARG A C 1
ATOM 909 O O . ARG A 1 112 ? -13.614 -3.039 0.936 1.00 84.88 112 ARG A O 1
ATOM 916 N N . PRO A 1 113 ? -12.494 -2.834 2.876 1.00 83.06 113 PRO A N 1
ATOM 917 C CA . PRO A 1 113 ? -13.615 -2.176 3.538 1.00 83.06 113 PRO A CA 1
ATOM 918 C C . PRO A 1 113 ? -13.796 -0.718 3.103 1.00 83.06 113 PRO A C 1
ATOM 920 O O . PRO A 1 113 ? -14.880 -0.181 3.339 1.00 83.06 113 PRO A O 1
ATOM 923 N N . GLY A 1 114 ? -12.793 -0.102 2.461 1.00 79.44 114 GLY A N 1
ATOM 924 C CA . GLY A 1 114 ? -12.853 1.284 1.990 1.00 79.44 114 GLY A CA 1
ATOM 925 C C . GLY A 1 114 ? -13.061 2.280 3.130 1.00 79.44 114 GLY A C 1
ATOM 926 O O . GLY A 1 114 ? -13.846 3.219 2.995 1.00 79.44 114 GLY A O 1
ATOM 927 N N . ARG A 1 115 ? -12.438 2.010 4.278 1.00 77.56 115 ARG A N 1
ATOM 928 C CA . ARG A 1 115 ? -12.490 2.842 5.480 1.00 77.56 115 ARG A CA 1
ATOM 929 C C . ARG A 1 115 ? -11.175 3.599 5.633 1.00 77.56 115 ARG A C 1
ATOM 931 O O . ARG A 1 115 ? -10.161 3.200 5.069 1.00 77.56 115 ARG A O 1
ATOM 938 N N . GLY A 1 116 ? -11.225 4.691 6.386 1.00 76.81 116 GLY A N 1
ATOM 939 C CA . GLY A 1 116 ? -10.060 5.535 6.614 1.00 76.81 116 GLY A CA 1
ATOM 940 C C . GLY A 1 116 ? -9.705 6.446 5.444 1.00 76.81 116 GLY A C 1
ATOM 941 O O . GLY A 1 116 ? -10.409 6.526 4.431 1.00 76.81 116 GLY A O 1
ATOM 942 N N . THR A 1 117 ? -8.603 7.162 5.621 1.00 83.62 117 THR A N 1
ATOM 943 C CA . THR A 1 117 ? -7.995 8.004 4.592 1.00 83.62 117 THR A CA 1
ATOM 944 C C . THR A 1 117 ? -6.850 7.231 3.959 1.00 83.62 117 THR A C 1
ATOM 946 O O . THR A 1 117 ? -5.919 6.830 4.649 1.00 83.62 117 THR A O 1
ATOM 949 N N . VAL A 1 118 ? -6.925 7.006 2.646 1.00 87.25 118 VAL A N 1
ATOM 950 C CA . VAL A 1 118 ? -5.871 6.314 1.898 1.00 87.25 118 VAL A CA 1
ATOM 951 C C . VAL A 1 118 ? -5.029 7.334 1.149 1.00 87.25 118 VAL A C 1
ATOM 953 O O . VAL A 1 118 ? -5.561 8.123 0.367 1.00 87.25 118 VAL A O 1
ATOM 956 N N . ASN A 1 119 ? -3.717 7.283 1.343 1.00 87.69 119 ASN A N 1
ATOM 957 C CA . ASN A 1 119 ? -2.751 8.106 0.634 1.00 87.69 119 ASN A CA 1
ATOM 958 C C . ASN A 1 119 ? -1.801 7.209 -0.161 1.00 87.69 119 ASN A C 1
ATOM 960 O O . ASN A 1 119 ? -1.309 6.202 0.342 1.00 87.69 119 ASN A O 1
ATOM 964 N N . VAL A 1 120 ? -1.521 7.585 -1.409 1.00 90.38 120 VAL A N 1
ATOM 965 C CA . VAL A 1 120 ? -0.540 6.902 -2.259 1.00 90.38 120 VAL A CA 1
ATOM 966 C C . VAL A 1 120 ? 0.557 7.894 -2.609 1.00 90.38 120 VAL A C 1
ATOM 968 O O . VAL A 1 120 ? 0.309 8.919 -3.250 1.00 90.38 120 VAL A O 1
ATOM 971 N N . MET A 1 121 ? 1.776 7.589 -2.183 1.00 90.56 121 MET A N 1
ATOM 972 C CA . MET A 1 121 ? 2.956 8.403 -2.429 1.00 90.56 121 MET A CA 1
ATOM 973 C C . MET A 1 121 ? 3.997 7.609 -3.199 1.00 90.56 121 MET A C 1
ATOM 975 O O . MET A 1 121 ? 4.241 6.437 -2.929 1.00 90.56 121 MET A O 1
ATOM 979 N N . ALA A 1 122 ? 4.627 8.272 -4.152 1.00 90.69 122 ALA A N 1
ATOM 980 C CA . ALA A 1 122 ? 5.773 7.773 -4.879 1.00 90.69 122 ALA A CA 1
ATOM 981 C C . ALA A 1 122 ? 7.013 8.552 -4.476 1.00 90.69 122 ALA A C 1
ATOM 983 O O . ALA A 1 122 ? 6.967 9.768 -4.315 1.00 90.69 122 ALA A O 1
ATOM 984 N N . GLU A 1 123 ? 8.130 7.854 -4.385 1.00 90.94 123 GLU A N 1
ATOM 985 C CA . GLU A 1 123 ? 9.451 8.427 -4.233 1.00 90.94 123 GLU A CA 1
ATOM 986 C C . GLU A 1 123 ? 10.353 7.877 -5.334 1.00 90.94 123 GLU A C 1
ATOM 988 O O . GLU A 1 123 ? 10.397 6.671 -5.584 1.00 90.94 123 GLU A O 1
ATOM 993 N N . ALA A 1 124 ? 11.070 8.772 -6.003 1.00 88.56 124 ALA A N 1
ATOM 994 C CA . ALA A 1 124 ? 12.027 8.425 -7.042 1.00 88.56 124 ALA A CA 1
ATOM 995 C C . ALA A 1 124 ? 13.358 9.137 -6.784 1.00 88.56 124 ALA A C 1
ATOM 997 O O . ALA A 1 124 ? 13.389 10.322 -6.430 1.00 88.56 124 ALA A O 1
ATOM 998 N N . GLU A 1 125 ? 14.468 8.415 -6.949 1.00 87.62 125 GLU A N 1
ATOM 999 C CA . GLU A 1 125 ? 15.806 8.992 -6.807 1.00 87.62 125 GLU A CA 1
ATOM 1000 C C . GLU A 1 125 ? 16.126 9.989 -7.930 1.00 87.62 125 GLU A C 1
ATOM 1002 O O . GLU A 1 125 ? 16.526 11.120 -7.640 1.00 87.62 125 GLU A O 1
ATOM 1007 N N . ASP A 1 126 ? 15.880 9.576 -9.177 1.00 85.81 126 ASP A N 1
ATOM 1008 C CA . ASP A 1 126 ? 16.205 10.285 -10.417 1.0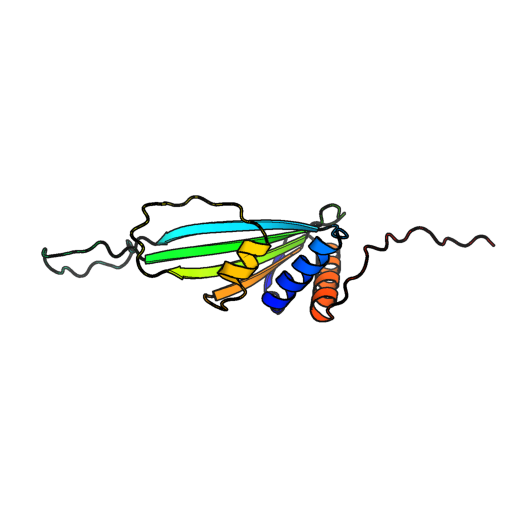0 85.81 126 ASP A CA 1
ATOM 1009 C C . ASP A 1 126 ? 15.091 10.123 -11.471 1.00 85.81 126 ASP A C 1
ATOM 1011 O O . ASP A 1 126 ? 14.175 9.311 -11.326 1.00 85.81 126 ASP A O 1
ATOM 1015 N N . ALA A 1 127 ? 15.217 10.835 -12.597 1.00 86.62 127 ALA A N 1
ATOM 1016 C CA . ALA A 1 127 ? 14.277 10.758 -13.721 1.00 86.62 127 ALA A CA 1
ATOM 1017 C C . ALA A 1 127 ? 14.125 9.339 -14.313 1.00 86.62 127 ALA A C 1
ATOM 1019 O O . ALA A 1 127 ? 13.042 8.978 -14.769 1.00 86.62 127 ALA A O 1
ATOM 1020 N N . ASP A 1 128 ? 15.183 8.521 -14.303 1.00 85.56 128 ASP A N 1
ATOM 1021 C CA . ASP A 1 128 ? 15.102 7.117 -14.729 1.00 85.56 128 ASP A CA 1
ATOM 1022 C C . ASP A 1 128 ? 14.281 6.271 -13.738 1.00 85.56 128 ASP A C 1
ATOM 1024 O O . ASP A 1 128 ? 13.473 5.447 -14.165 1.00 85.56 128 ASP A O 1
ATOM 1028 N N . ALA A 1 129 ? 14.419 6.516 -12.427 1.00 86.19 129 ALA A N 1
ATOM 1029 C CA . ALA A 1 129 ? 13.618 5.861 -11.388 1.00 86.19 129 ALA A CA 1
ATOM 1030 C C . ALA A 1 129 ? 12.131 6.227 -11.521 1.00 86.19 129 ALA A C 1
ATOM 1032 O O . ALA A 1 129 ? 11.257 5.362 -11.462 1.00 86.19 129 ALA A O 1
ATOM 1033 N N . GLU A 1 130 ? 11.852 7.508 -11.774 1.00 86.56 130 GLU A N 1
ATOM 1034 C CA . GLU A 1 130 ? 10.506 8.013 -12.046 1.00 86.56 130 GLU A CA 1
ATOM 1035 C C . GLU A 1 130 ? 9.909 7.377 -13.310 1.00 86.56 130 GLU A C 1
ATOM 1037 O O . GLU A 1 130 ? 8.732 7.014 -13.321 1.00 86.56 130 GLU A O 1
ATOM 1042 N N . ALA A 1 131 ? 10.691 7.215 -14.380 1.00 87.06 131 ALA A N 1
ATOM 1043 C CA . ALA A 1 131 ? 10.220 6.583 -15.610 1.00 87.06 131 ALA A CA 1
ATOM 1044 C C . ALA A 1 131 ? 9.884 5.095 -15.408 1.00 87.06 131 ALA A C 1
ATOM 1046 O O . ALA A 1 131 ? 8.886 4.612 -15.953 1.00 87.06 131 ALA A O 1
ATOM 1047 N N . ASP A 1 132 ? 10.690 4.376 -14.622 1.00 85.19 132 ASP A N 1
ATOM 1048 C CA . ASP A 1 132 ? 10.450 2.971 -14.281 1.00 85.19 132 ASP A CA 1
ATOM 1049 C C . ASP A 1 132 ? 9.175 2.817 -13.433 1.00 85.19 132 ASP A C 1
ATOM 1051 O O . ASP A 1 132 ? 8.300 2.009 -13.759 1.00 85.19 132 ASP A O 1
ATOM 1055 N N . LEU A 1 133 ? 9.000 3.678 -12.424 1.00 86.62 133 LEU A N 1
ATOM 1056 C CA . LEU A 1 133 ? 7.787 3.717 -11.610 1.00 86.62 133 LEU A CA 1
ATOM 1057 C C . LEU A 1 133 ? 6.545 4.089 -12.434 1.00 86.62 133 LEU A C 1
ATOM 1059 O O . LEU A 1 133 ? 5.532 3.401 -12.356 1.00 86.62 133 LEU A O 1
ATOM 1063 N N . ASN A 1 134 ? 6.612 5.114 -13.286 1.00 87.69 134 ASN A N 1
ATOM 1064 C CA . ASN A 1 134 ? 5.496 5.484 -14.166 1.00 87.69 134 ASN A CA 1
ATOM 1065 C C . ASN A 1 134 ? 5.112 4.350 -15.121 1.00 87.69 134 ASN A C 1
ATOM 1067 O O . ASN A 1 134 ? 3.936 4.154 -15.428 1.00 87.69 134 ASN A O 1
ATOM 1071 N N . ARG A 1 135 ? 6.090 3.564 -15.585 1.00 86.19 135 ARG A N 1
ATOM 1072 C CA . ARG A 1 135 ? 5.822 2.381 -16.402 1.00 86.19 135 ARG A CA 1
ATOM 1073 C C . ARG A 1 135 ? 5.081 1.303 -15.612 1.00 86.19 135 ARG A C 1
ATOM 1075 O O . ARG A 1 135 ? 4.188 0.669 -16.177 1.00 86.19 135 ARG A O 1
ATOM 1082 N N . LEU A 1 136 ? 5.434 1.099 -14.342 1.00 86.62 136 LEU A N 1
ATOM 1083 C CA . LEU A 1 136 ? 4.704 0.204 -13.445 1.00 86.62 136 LEU A CA 1
ATOM 1084 C C . LEU A 1 136 ? 3.278 0.713 -13.198 1.00 86.62 136 LEU A C 1
ATOM 1086 O O . LEU A 1 136 ? 2.336 -0.057 -13.360 1.00 86.62 136 LEU A O 1
ATOM 1090 N N . LEU A 1 137 ? 3.106 1.997 -12.877 1.00 87.75 137 LEU A N 1
ATOM 1091 C CA . LEU A 1 137 ? 1.790 2.606 -12.656 1.00 87.75 137 LEU A CA 1
ATOM 1092 C C . LEU A 1 137 ? 0.892 2.456 -13.888 1.00 87.75 137 LEU A C 1
ATOM 1094 O O . LEU A 1 137 ? -0.219 1.949 -13.771 1.00 87.75 137 LEU A O 1
ATOM 1098 N N . ALA A 1 138 ? 1.410 2.739 -15.085 1.00 86.88 138 ALA A N 1
ATOM 1099 C CA . ALA A 1 138 ? 0.670 2.534 -16.328 1.00 86.88 138 ALA A CA 1
ATOM 1100 C C . ALA A 1 138 ? 0.289 1.057 -16.555 1.00 86.88 138 ALA A C 1
ATOM 1102 O O . ALA A 1 138 ? -0.782 0.759 -17.092 1.00 86.88 138 ALA A O 1
ATOM 1103 N N . ALA A 1 139 ? 1.147 0.109 -16.159 1.00 85.75 139 ALA A N 1
ATOM 1104 C CA . ALA A 1 139 ? 0.847 -1.320 -16.230 1.00 85.75 139 ALA A CA 1
ATOM 1105 C C . ALA A 1 139 ? -0.258 -1.720 -15.235 1.00 85.75 139 ALA A C 1
ATOM 1107 O O . ALA A 1 139 ? -1.155 -2.480 -15.602 1.00 85.75 139 ALA A O 1
ATOM 1108 N N . ILE A 1 140 ? -0.241 -1.160 -14.023 1.00 86.69 140 ILE A N 1
ATOM 1109 C CA . ILE A 1 140 ? -1.290 -1.336 -13.012 1.00 86.69 140 ILE A CA 1
ATOM 1110 C C . ILE A 1 140 ? -2.617 -0.773 -13.532 1.00 86.69 140 ILE A C 1
ATOM 1112 O O . ILE A 1 140 ? -3.604 -1.508 -13.573 1.00 86.69 140 ILE A O 1
ATOM 1116 N N . GLU A 1 141 ? -2.632 0.476 -14.008 1.00 85.00 141 GLU A N 1
ATOM 1117 C CA . GLU A 1 141 ? -3.815 1.163 -14.552 1.00 85.00 141 GLU A CA 1
ATOM 1118 C C . GLU A 1 141 ? -4.460 0.391 -15.709 1.00 85.00 141 GLU A C 1
ATOM 1120 O O . GLU A 1 141 ? -5.682 0.253 -15.793 1.00 85.00 141 GLU A O 1
ATOM 1125 N N . THR A 1 142 ? -3.635 -0.159 -16.599 1.00 83.69 142 THR A N 1
ATOM 1126 C CA . THR A 1 142 ? -4.095 -0.948 -17.750 1.00 83.69 142 THR A CA 1
ATOM 1127 C C . THR A 1 142 ? -4.328 -2.425 -17.423 1.00 83.69 142 THR A C 1
ATOM 1129 O O . THR A 1 142 ? -4.733 -3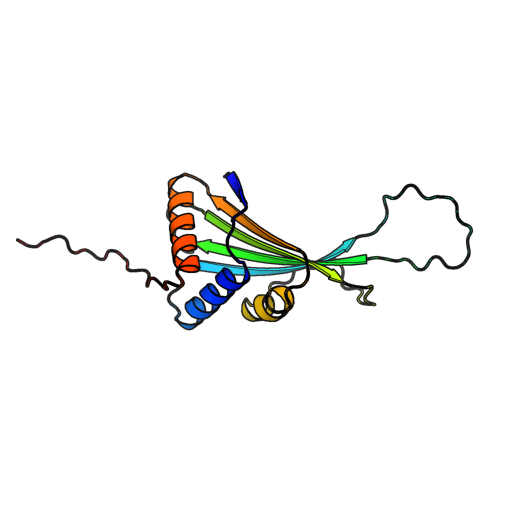.191 -18.302 1.00 83.69 142 THR A O 1
ATOM 1132 N N . ASN A 1 143 ? -4.099 -2.831 -16.169 1.00 81.25 143 ASN A N 1
ATOM 1133 C CA . ASN A 1 143 ? -4.140 -4.213 -15.694 1.00 81.25 143 ASN A CA 1
ATOM 1134 C C . ASN A 1 143 ? -3.284 -5.165 -16.554 1.00 81.25 143 ASN A C 1
ATOM 1136 O O . ASN A 1 143 ? -3.624 -6.328 -16.801 1.00 81.25 143 ASN A O 1
ATOM 1140 N N . ILE A 1 144 ? -2.174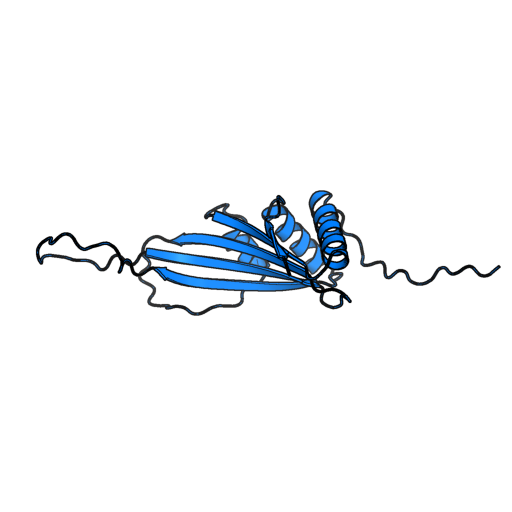 -4.643 -17.074 1.00 78.06 144 ILE A N 1
ATOM 1141 C CA . ILE A 1 144 ? -1.200 -5.407 -17.831 1.00 78.06 144 ILE A CA 1
ATOM 1142 C C . ILE A 1 144 ? -0.213 -5.994 -16.834 1.00 78.06 144 ILE A C 1
ATOM 1144 O O . ILE A 1 144 ? 0.583 -5.308 -16.205 1.00 78.06 144 ILE A O 1
ATOM 1148 N N . HIS A 1 145 ? -0.238 -7.310 -16.742 1.00 73.31 145 HIS A N 1
ATOM 1149 C CA . HIS A 1 145 ? 0.791 -8.083 -16.070 1.00 73.31 145 HIS A CA 1
ATOM 1150 C C . HIS A 1 145 ? 1.909 -8.323 -17.076 1.00 73.31 145 HIS A C 1
ATOM 1152 O O . HIS A 1 145 ? 1.859 -9.282 -17.855 1.00 73.31 145 HIS A O 1
ATOM 1158 N N . VAL A 1 146 ? 2.854 -7.389 -17.167 1.00 60.00 146 VAL A N 1
ATOM 1159 C CA . VAL A 1 146 ? 4.009 -7.584 -18.040 1.00 60.00 146 VAL A CA 1
ATOM 1160 C C . VAL A 1 146 ? 4.867 -8.659 -17.375 1.00 60.00 146 VAL A C 1
ATOM 1162 O O . VAL A 1 146 ? 5.339 -8.419 -16.268 1.00 60.00 146 VAL A O 1
ATOM 1165 N N . PRO A 1 147 ? 5.104 -9.832 -17.991 1.00 52.28 147 PRO A N 1
ATOM 1166 C CA . PRO A 1 147 ? 6.206 -10.656 -17.521 1.00 52.28 147 PRO A CA 1
ATOM 1167 C C . PRO A 1 147 ? 7.460 -9.788 -17.609 1.00 52.28 147 PRO A C 1
ATOM 1169 O O . PRO A 1 147 ? 7.621 -9.087 -18.616 1.00 52.28 147 PRO A O 1
ATOM 1172 N N . ASP A 1 148 ? 8.319 -9.822 -16.586 1.00 48.03 148 ASP A N 1
ATOM 1173 C CA . ASP A 1 148 ? 9.673 -9.269 -16.650 1.00 48.03 148 ASP A CA 1
ATOM 1174 C C . ASP A 1 148 ? 10.416 -9.990 -17.782 1.00 48.03 148 ASP A C 1
ATOM 1176 O O . ASP A 1 148 ? 11.100 -11.005 -17.640 1.00 48.03 148 ASP A O 1
ATOM 1180 N N . GLY A 1 149 ? 10.162 -9.513 -18.992 1.00 41.44 149 GLY A N 1
ATOM 1181 C CA . GLY A 1 149 ? 10.862 -9.859 -20.191 1.00 41.44 149 GLY A CA 1
ATOM 1182 C C . GLY A 1 149 ? 12.161 -9.105 -20.109 1.00 41.44 149 GLY A C 1
ATOM 1183 O O . GLY A 1 149 ? 12.345 -8.131 -20.838 1.00 41.44 149 GLY A O 1
ATOM 1184 N N . SER A 1 150 ? 13.059 -9.580 -19.237 1.00 40.94 150 SER A N 1
ATOM 1185 C CA . SER A 1 150 ? 14.490 -9.561 -19.488 1.00 40.94 150 SER A CA 1
ATOM 1186 C C . SER A 1 150 ? 14.674 -9.526 -20.994 1.00 40.94 150 SER A C 1
ATOM 1188 O O . SER A 1 150 ? 14.319 -10.486 -21.690 1.00 40.94 150 SER A O 1
ATOM 1190 N N . ILE A 1 151 ? 15.164 -8.398 -21.502 1.00 43.22 151 ILE A N 1
ATOM 1191 C CA . ILE A 1 151 ? 15.525 -8.216 -22.899 1.00 43.22 151 ILE A CA 1
ATOM 1192 C C . ILE A 1 151 ? 16.723 -9.143 -23.135 1.00 43.22 151 ILE A C 1
ATOM 1194 O O . ILE A 1 151 ? 17.879 -8.736 -23.198 1.00 43.22 151 ILE A O 1
ATOM 1198 N N . ARG A 1 152 ? 16.463 -10.451 -23.212 1.00 41.31 152 ARG A N 1
ATOM 1199 C CA . ARG A 1 152 ? 17.411 -11.474 -23.619 1.00 41.31 152 ARG A CA 1
ATOM 1200 C C . ARG A 1 152 ? 17.512 -11.374 -25.132 1.00 41.31 152 ARG A C 1
ATOM 1202 O O . ARG A 1 152 ? 16.875 -12.102 -25.879 1.00 41.31 152 ARG A O 1
ATOM 1209 N N . ASN A 1 153 ? 18.350 -10.432 -25.547 1.00 44.66 153 ASN A N 1
ATOM 1210 C CA . ASN A 1 153 ? 19.336 -10.634 -26.594 1.00 44.66 153 ASN A CA 1
ATOM 1211 C C . ASN A 1 153 ? 18.800 -11.281 -27.890 1.00 44.66 153 ASN A C 1
ATOM 1213 O O . ASN A 1 153 ? 19.127 -12.423 -28.201 1.00 44.66 153 ASN A O 1
ATOM 1217 N N . GLN A 1 154 ? 18.073 -10.519 -28.710 1.00 42.72 154 GLN A N 1
ATOM 1218 C CA . GLN A 1 154 ? 18.082 -10.735 -30.162 1.00 42.72 154 GLN A CA 1
ATOM 1219 C C . GLN A 1 154 ? 18.972 -9.678 -30.820 1.00 42.72 154 GLN A C 1
ATOM 1221 O O . GLN A 1 154 ? 18.520 -8.803 -31.551 1.00 42.72 154 GLN A O 1
ATOM 1226 N N . ARG A 1 155 ? 20.282 -9.760 -30.549 1.00 44.66 155 ARG A N 1
ATOM 1227 C CA . ARG A 1 155 ? 21.265 -9.227 -31.493 1.00 44.66 155 ARG A CA 1
ATOM 1228 C C . ARG A 1 155 ? 21.361 -10.222 -32.640 1.00 44.66 155 ARG A C 1
ATOM 1230 O O . ARG A 1 155 ? 21.819 -11.347 -32.465 1.00 44.66 155 ARG A O 1
ATOM 1237 N N . SER A 1 156 ? 20.864 -9.766 -33.779 1.00 48.03 156 SER A N 1
ATOM 1238 C CA . SER A 1 156 ? 20.987 -10.317 -35.120 1.00 48.03 156 SER A CA 1
ATOM 1239 C C . SER A 1 156 ? 22.283 -11.101 -35.349 1.00 48.03 156 SER A C 1
ATOM 1241 O O . SER A 1 156 ? 23.372 -10.539 -35.239 1.00 48.03 156 SER A O 1
ATOM 1243 N N . LEU A 1 157 ? 22.157 -12.370 -35.745 1.00 46.25 157 LEU A N 1
ATOM 1244 C CA . LEU A 1 157 ? 23.132 -12.988 -36.639 1.00 46.25 157 LEU A CA 1
ATOM 1245 C C . LEU A 1 157 ? 22.630 -12.786 -38.073 1.00 46.25 157 LEU A C 1
ATOM 1247 O O . LEU A 1 157 ? 21.663 -13.426 -38.487 1.00 46.25 157 LEU A O 1
ATOM 1251 N N . CYS A 1 158 ? 23.295 -11.880 -38.784 1.00 51.72 158 CYS A N 1
ATOM 1252 C CA . CYS A 1 158 ? 23.458 -11.922 -40.234 1.00 51.72 158 CYS A CA 1
ATOM 1253 C C . CYS A 1 158 ? 24.907 -12.320 -40.517 1.00 51.72 158 CYS A C 1
ATOM 1255 O O . CYS A 1 158 ? 25.782 -11.888 -39.728 1.00 51.72 158 CYS A O 1
#

Secondary structure (DSSP, 8-state):
-EEEE--S-HHHHHHHHHHHHHHT---EEEEEEEEEEEE----S------SS-----PEEEEEEEEEEEETT-SS-EEEEEEEEEEEPPP-----S--EEE-HHHHIIIIITTT-SEEEEEEEESSHHHHHHHHHHHHHHHTT---------------

Organism: NCBI:txid225324

pLDDT: mean 73.45, std 17.7, range [36.84, 92.12]

Sequence (158 aa):
METYPVDTDPEQIVRWLLVERERGTTSLDVVASRINELESFADQPQLPLGDEDRDDLSEQVTVAMLEIMPRHAAHEWRLTISVEEDLTPSESDNEDEEEEIDLDAFYLEFIRPGRGTVNVMAEAEDADAEADLNRLLAAIETNIHVPDGSIRNQRSLC

Foldseek 3Di:
DDKDFDPAQPLLVLVLVVVCVVVVQDQKDKWKKKWKAFPQPPPDPDDDDDDDDDDRQTWIKMKIKMWIWGNDDPWTKIKIKIFIATDGDDPDPDPTDIGIDDSVCCCVPGPVVPGGDITIMMDTPDPVRVVVVVVVSVCSVVVNPDRPPPVPDPPDDD

Radius of gyration: 20.86 Å; chains: 1; bounding box: 39×40×80 Å